Protein AF-A0A2G2C593-F1 (afdb_monomer)

Structure (mmCIF, N/CA/C/O backbone):
data_AF-A0A2G2C593-F1
#
_entry.id   AF-A0A2G2C593-F1
#
loop_
_atom_site.group_PDB
_atom_site.id
_atom_site.type_symbol
_atom_site.label_atom_id
_atom_site.label_alt_id
_atom_site.label_comp_id
_atom_site.label_asym_id
_atom_site.label_entity_id
_atom_site.label_se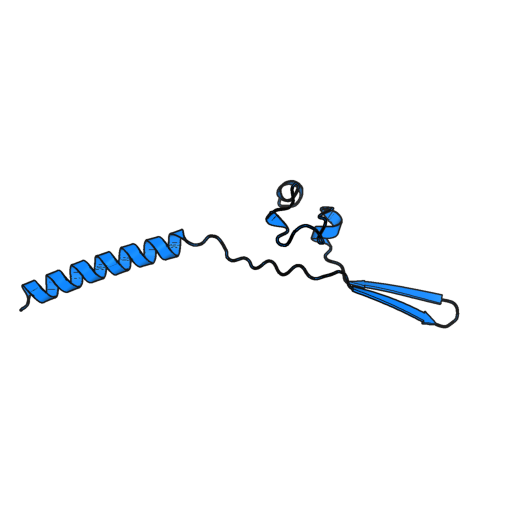q_id
_atom_site.pdbx_PDB_ins_code
_atom_site.Cartn_x
_atom_site.Cartn_y
_atom_site.Cartn_z
_atom_site.occupancy
_atom_site.B_iso_or_equiv
_atom_site.auth_seq_id
_atom_site.auth_comp_id
_atom_site.auth_asym_id
_atom_site.auth_atom_id
_atom_site.pdbx_PDB_model_num
ATOM 1 N N . MET A 1 1 ? 58.618 -0.234 -20.930 1.00 62.06 1 MET A N 1
ATOM 2 C CA . MET A 1 1 ? 57.729 -0.114 -19.748 1.00 62.06 1 MET A CA 1
ATOM 3 C C . MET A 1 1 ? 56.668 0.978 -19.911 1.00 62.06 1 MET A C 1
ATOM 5 O O . MET A 1 1 ? 55.509 0.687 -19.664 1.00 62.06 1 MET A O 1
ATOM 9 N N . HIS A 1 2 ? 57.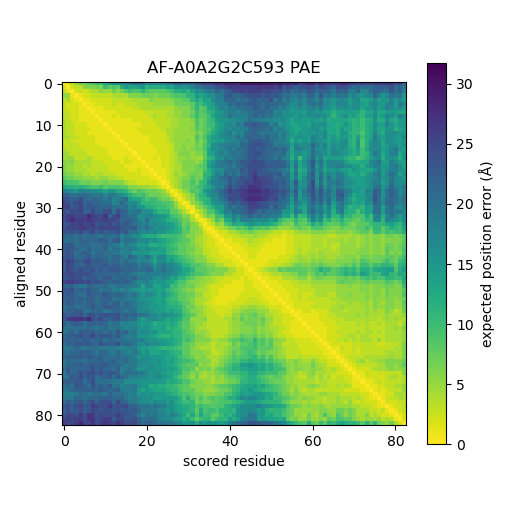004 2.176 -20.415 1.00 70.31 2 HIS A N 1
ATOM 10 C CA . HIS A 1 2 ? 56.036 3.273 -20.627 1.00 70.31 2 HIS A CA 1
ATOM 11 C C . HIS A 1 2 ? 54.842 2.889 -21.533 1.00 70.31 2 HIS A C 1
ATOM 13 O O . HIS A 1 2 ? 53.694 3.086 -21.153 1.00 70.31 2 HIS A O 1
ATOM 19 N N . LYS A 1 3 ? 55.085 2.266 -22.697 1.00 76.50 3 LYS A N 1
ATOM 20 C CA . LYS A 1 3 ? 54.012 1.876 -23.640 1.00 76.50 3 LYS A CA 1
ATOM 21 C C . LYS A 1 3 ? 53.035 0.849 -23.050 1.00 76.50 3 LYS A C 1
ATOM 23 O O . LYS A 1 3 ? 51.830 0.972 -23.223 1.00 76.50 3 LYS A O 1
ATOM 28 N N . THR A 1 4 ? 53.546 -0.132 -22.306 1.00 83.19 4 THR A N 1
ATOM 29 C CA . THR A 1 4 ? 52.727 -1.142 -21.614 1.00 83.19 4 THR A CA 1
ATOM 30 C C . THR A 1 4 ? 51.863 -0.508 -20.526 1.00 83.19 4 THR A C 1
ATOM 32 O O . THR A 1 4 ? 50.683 -0.824 -20.422 1.00 83.19 4 THR A O 1
ATOM 35 N N . PHE A 1 5 ? 52.439 0.421 -19.760 1.00 85.44 5 PHE A N 1
ATOM 36 C CA . PHE A 1 5 ? 51.731 1.162 -18.719 1.00 85.44 5 PHE A CA 1
ATOM 37 C C . PHE A 1 5 ? 50.626 2.057 -19.300 1.00 85.44 5 PHE A C 1
ATOM 39 O O . PHE A 1 5 ? 49.501 2.040 -18.813 1.00 85.44 5 PHE A O 1
ATOM 46 N N . SER A 1 6 ? 50.904 2.764 -20.398 1.00 90.31 6 SER A N 1
ATOM 47 C CA . SER A 1 6 ? 49.912 3.588 -21.100 1.00 90.31 6 SER A CA 1
ATOM 48 C C . SER A 1 6 ? 48.759 2.749 -21.669 1.00 90.31 6 SER A C 1
ATOM 50 O O . SER A 1 6 ? 47.596 3.079 -21.452 1.00 90.31 6 SER A O 1
ATOM 52 N N . ASN A 1 7 ? 49.054 1.603 -22.292 1.00 89.06 7 ASN A N 1
ATOM 53 C CA . ASN A 1 7 ? 48.025 0.690 -22.801 1.00 89.06 7 ASN A CA 1
ATOM 54 C C . ASN A 1 7 ? 47.150 0.101 -21.685 1.00 89.06 7 ASN A C 1
ATOM 56 O O . ASN A 1 7 ? 45.952 -0.105 -21.882 1.00 89.06 7 ASN A O 1
ATOM 60 N N . LEU A 1 8 ? 47.740 -0.185 -20.521 1.00 92.69 8 LEU A N 1
ATOM 61 C CA . LEU A 1 8 ? 47.000 -0.648 -19.350 1.00 92.69 8 LEU A CA 1
ATOM 62 C C . LEU A 1 8 ? 46.051 0.440 -18.839 1.00 92.69 8 LEU A C 1
ATOM 64 O 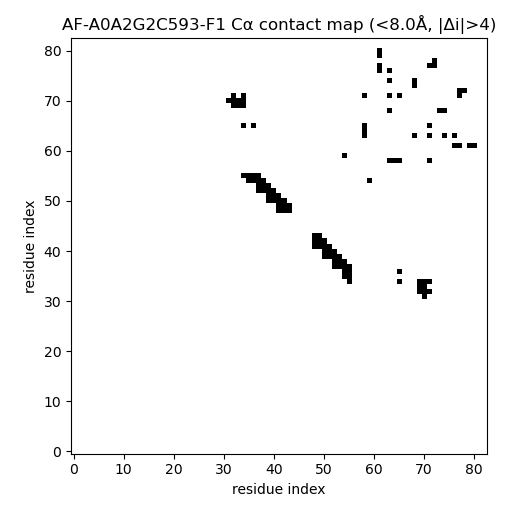O . LEU A 1 8 ? 44.880 0.154 -18.607 1.00 92.69 8 LEU A O 1
ATOM 68 N N . MET A 1 9 ? 46.533 1.682 -18.735 1.00 94.12 9 MET A N 1
ATOM 69 C CA . MET A 1 9 ? 45.719 2.815 -18.294 1.00 94.12 9 MET A CA 1
ATOM 70 C C . MET A 1 9 ? 44.529 3.053 -19.219 1.00 94.12 9 MET A C 1
ATOM 72 O O . MET A 1 9 ? 43.413 3.168 -18.728 1.00 94.12 9 MET A O 1
ATOM 76 N N . VAL A 1 10 ? 44.734 3.011 -20.538 1.00 95.06 10 VAL A N 1
ATOM 77 C CA . VAL A 1 10 ? 43.659 3.162 -21.533 1.00 95.06 10 VAL A CA 1
ATOM 78 C C . VAL A 1 10 ? 42.572 2.095 -21.363 1.00 95.06 10 VAL A C 1
ATOM 80 O O . VAL A 1 10 ? 41.385 2.415 -21.342 1.00 95.06 10 VAL A O 1
ATOM 83 N N . LYS A 1 11 ? 42.954 0.823 -21.183 1.00 93.94 11 LYS A N 1
ATOM 84 C CA . LYS A 1 11 ? 41.990 -0.264 -20.933 1.00 93.94 11 LYS A CA 1
ATOM 85 C C . LYS A 1 11 ? 41.218 -0.055 -19.634 1.00 93.94 11 LYS A C 1
ATOM 87 O O . LYS A 1 11 ? 40.014 -0.296 -19.601 1.00 93.94 11 LYS A O 1
ATOM 92 N N . LEU A 1 12 ? 41.899 0.417 -18.591 1.00 95.19 12 LEU A N 1
ATOM 93 C CA . LEU A 1 12 ? 41.273 0.734 -17.314 1.00 95.19 12 LEU A CA 1
ATOM 94 C C . LEU A 1 12 ? 40.278 1.889 -17.461 1.00 95.19 12 LEU A C 1
ATOM 96 O O . LEU A 1 12 ? 39.180 1.803 -16.929 1.00 95.19 12 LEU A O 1
ATOM 100 N N . THR A 1 13 ? 40.615 2.923 -18.239 1.00 95.75 13 THR A N 1
ATOM 101 C CA . THR A 1 13 ? 39.708 4.046 -18.517 1.00 95.75 13 THR A CA 1
ATOM 102 C C . THR A 1 13 ? 38.455 3.579 -19.253 1.00 95.75 13 THR A C 1
ATOM 104 O O . THR A 1 13 ? 37.354 3.951 -18.860 1.00 95.75 13 THR A O 1
ATOM 107 N N . TYR A 1 14 ? 38.591 2.714 -20.264 1.00 96.31 14 TYR A N 1
ATOM 108 C CA . TYR A 1 14 ? 37.433 2.140 -20.955 1.00 96.31 14 TYR A CA 1
ATOM 109 C C . TYR A 1 14 ? 36.570 1.278 -20.037 1.00 96.31 14 TYR A C 1
ATOM 111 O O . TYR A 1 14 ? 35.348 1.404 -20.066 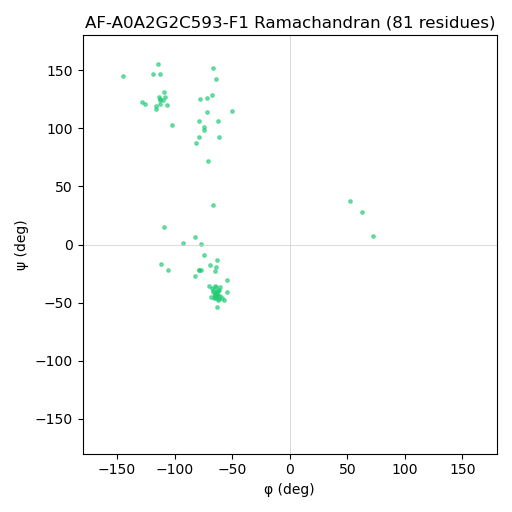1.00 96.31 14 TYR A O 1
ATOM 119 N N . ALA A 1 15 ? 37.184 0.442 -19.196 1.00 95.94 15 ALA A N 1
ATOM 120 C CA . ALA A 1 15 ? 36.448 -0.355 -18.220 1.00 95.94 15 ALA A CA 1
ATOM 121 C C . ALA A 1 15 ? 35.686 0.539 -17.227 1.00 95.94 15 ALA A C 1
ATOM 123 O O . ALA A 1 15 ? 34.537 0.247 -16.900 1.00 95.94 15 ALA A O 1
ATOM 124 N N . LEU A 1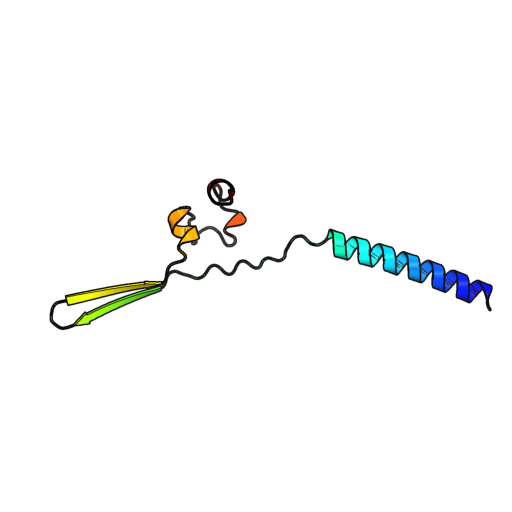 16 ? 36.289 1.652 -16.800 1.00 96.00 16 LEU A N 1
ATOM 125 C CA . LEU A 1 16 ? 35.686 2.610 -15.873 1.00 96.00 16 LEU A CA 1
ATOM 126 C C . LEU A 1 16 ? 34.516 3.355 -16.530 1.00 96.00 16 LEU A C 1
ATOM 128 O O . LEU A 1 16 ? 33.442 3.430 -15.946 1.00 96.00 16 LEU A O 1
ATOM 132 N N . ILE A 1 17 ? 34.678 3.826 -17.771 1.00 95.88 17 ILE A N 1
ATOM 133 C CA . ILE A 1 17 ? 33.599 4.467 -18.540 1.00 95.88 17 ILE A CA 1
ATOM 134 C C . ILE A 1 17 ? 32.436 3.492 -18.758 1.00 95.88 17 ILE A C 1
ATOM 136 O O . ILE A 1 17 ? 31.288 3.856 -18.517 1.00 95.88 17 ILE A O 1
ATOM 140 N N . LEU A 1 18 ? 32.719 2.253 -19.174 1.00 94.62 18 LEU A N 1
ATOM 141 C CA . LEU A 1 18 ? 31.686 1.250 -19.432 1.00 94.62 18 LEU A CA 1
ATOM 142 C C . LEU A 1 18 ? 30.937 0.876 -18.146 1.00 94.62 18 LEU A C 1
ATOM 144 O O . LEU A 1 18 ? 29.712 0.834 -18.144 1.00 94.62 18 LEU A O 1
ATOM 148 N N . SER A 1 19 ? 31.661 0.672 -17.043 1.00 90.88 19 SER A N 1
ATOM 149 C CA . SER A 1 19 ? 31.061 0.349 -15.741 1.00 90.88 19 SER A CA 1
ATOM 150 C C . SER A 1 19 ? 30.188 1.493 -15.224 1.00 90.88 19 SER A C 1
ATOM 152 O O . SER A 1 19 ? 29.074 1.253 -14.767 1.00 90.88 19 SER A O 1
ATOM 154 N N . SER A 1 20 ? 30.648 2.739 -15.358 1.00 89.31 20 SER A N 1
ATOM 155 C CA . SER A 1 20 ? 29.877 3.923 -14.965 1.00 89.31 20 SER A CA 1
ATOM 156 C C . SER A 1 20 ? 28.639 4.131 -15.836 1.00 89.31 20 SER A C 1
ATOM 158 O O . SER A 1 20 ? 27.590 4.490 -15.312 1.00 89.31 20 SER A O 1
ATOM 160 N N . ALA A 1 21 ? 28.725 3.881 -17.146 1.00 90.19 21 ALA A N 1
ATOM 161 C CA . ALA A 1 21 ? 27.580 3.977 -18.050 1.00 90.19 21 ALA A CA 1
ATOM 162 C C . ALA A 1 21 ? 26.523 2.903 -17.754 1.00 90.19 21 ALA A C 1
ATOM 164 O O . ALA A 1 21 ? 25.334 3.205 -17.741 1.00 90.19 21 ALA A O 1
ATOM 165 N N . VAL A 1 22 ? 26.950 1.669 -17.462 1.00 87.94 22 VAL A N 1
ATOM 166 C CA . VAL A 1 22 ? 26.046 0.592 -17.032 1.00 87.94 22 VAL A CA 1
ATOM 167 C C . VAL A 1 22 ? 25.393 0.944 -15.700 1.00 87.94 22 VAL A C 1
ATOM 169 O O . VAL A 1 22 ? 24.179 0.839 -15.585 1.00 87.94 22 VAL A O 1
ATOM 172 N N . PHE A 1 23 ? 26.164 1.426 -14.722 1.00 82.38 23 PHE A N 1
ATOM 173 C CA . PHE A 1 23 ? 25.628 1.821 -13.419 1.00 82.38 23 PHE A CA 1
ATOM 174 C C . PHE A 1 23 ? 24.620 2.977 -13.537 1.00 82.38 23 PHE A C 1
ATOM 176 O O . PHE A 1 23 ? 23.507 2.877 -13.024 1.00 82.38 23 PHE A O 1
ATOM 183 N N . ALA A 1 24 ? 24.958 4.031 -14.286 1.00 82.12 24 ALA A N 1
ATOM 184 C CA . ALA A 1 24 ? 24.068 5.165 -14.533 1.00 82.12 24 ALA A CA 1
ATOM 185 C C . ALA A 1 24 ? 22.811 4.775 -15.334 1.00 82.12 24 ALA A C 1
ATOM 187 O O . ALA A 1 24 ? 21.732 5.299 -15.072 1.00 82.12 24 ALA A O 1
ATOM 188 N N . GLY A 1 25 ? 22.931 3.840 -16.283 1.00 75.69 25 GLY A N 1
ATOM 189 C CA . GLY A 1 25 ? 21.806 3.313 -17.062 1.00 75.69 25 GLY A CA 1
ATOM 190 C C . GLY A 1 25 ? 20.943 2.296 -16.307 1.00 75.69 25 GLY A C 1
ATOM 191 O O . GLY A 1 25 ? 19.779 2.118 -16.646 1.00 75.69 25 GLY A O 1
ATOM 192 N N . SER A 1 26 ? 21.483 1.655 -15.267 1.00 70.69 26 SER A N 1
ATOM 193 C CA . SER A 1 26 ? 20.769 0.688 -14.421 1.00 70.69 26 SER A CA 1
ATOM 194 C C . SER A 1 26 ? 19.905 1.324 -13.329 1.00 70.69 26 SER A C 1
ATOM 196 O O . SER A 1 26 ? 19.336 0.603 -12.515 1.00 70.69 26 SER A O 1
ATOM 198 N N . GLY A 1 27 ? 19.771 2.655 -13.322 1.00 59.22 27 GLY A N 1
ATOM 199 C CA . GLY A 1 27 ? 18.945 3.434 -12.395 1.00 59.22 27 GLY A 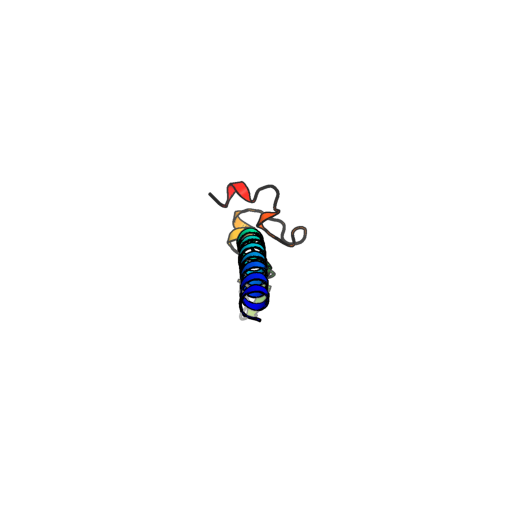CA 1
ATOM 200 C C . GLY A 1 27 ? 17.431 3.221 -12.527 1.00 59.22 27 GLY A C 1
ATOM 201 O O . GLY A 1 27 ? 16.670 4.161 -12.318 1.00 59.22 27 GLY A O 1
ATOM 202 N N . GLY A 1 28 ? 16.974 2.011 -12.861 1.00 60.94 28 GLY A N 1
ATOM 203 C CA . GLY A 1 28 ? 15.625 1.586 -12.519 1.00 60.94 28 GLY A CA 1
ATOM 204 C C . GLY A 1 28 ? 15.548 1.585 -11.002 1.00 60.94 28 GLY A C 1
ATOM 205 O O . GLY A 1 28 ? 16.204 0.769 -10.355 1.00 60.94 28 GLY A O 1
ATOM 206 N N . GLY A 1 29 ? 14.857 2.578 -10.442 1.00 58.75 29 GLY A N 1
ATOM 207 C CA . GLY A 1 29 ? 14.791 2.781 -9.005 1.00 58.75 29 GLY A CA 1
ATOM 208 C C . GLY A 1 29 ? 14.428 1.471 -8.326 1.00 58.75 29 GLY A C 1
ATOM 209 O O . GLY A 1 29 ? 13.325 0.966 -8.514 1.00 58.75 29 GLY A O 1
ATOM 210 N N . VAL A 1 30 ? 15.344 0.928 -7.521 1.00 53.44 30 VAL A N 1
ATOM 211 C CA . VAL A 1 30 ? 14.994 -0.073 -6.513 1.00 53.44 30 VAL A CA 1
ATOM 212 C C . VAL A 1 30 ? 14.216 0.687 -5.448 1.00 53.44 30 VAL A C 1
ATOM 214 O O . VAL A 1 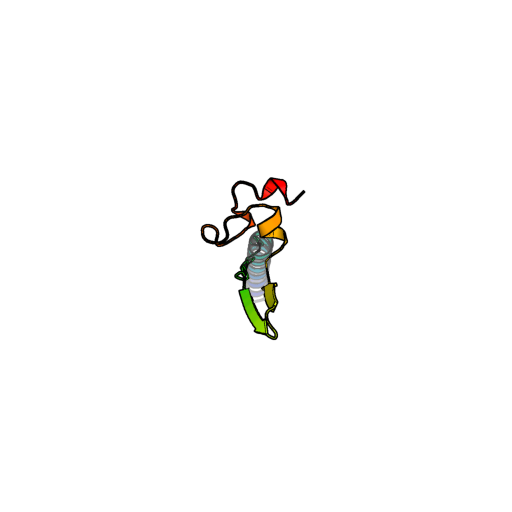30 ? 14.716 1.019 -4.377 1.00 53.44 30 VAL A O 1
ATOM 217 N N . ARG A 1 31 ? 12.993 1.070 -5.806 1.00 55.28 31 ARG A N 1
ATOM 218 C CA . ARG A 1 31 ? 12.001 1.539 -4.871 1.00 55.28 31 ARG A CA 1
ATOM 219 C C . ARG A 1 31 ? 11.429 0.258 -4.298 1.00 55.28 31 ARG A C 1
ATOM 221 O O . ARG A 1 31 ? 10.499 -0.323 -4.838 1.00 55.28 31 ARG A O 1
ATOM 228 N N . ALA A 1 32 ? 12.072 -0.246 -3.251 1.00 51.00 32 ALA A N 1
ATOM 229 C CA . ALA A 1 32 ? 11.366 -1.129 -2.345 1.00 51.00 32 ALA A CA 1
ATOM 230 C C . ALA A 1 32 ? 10.226 -0.279 -1.768 1.00 51.00 32 ALA A C 1
ATOM 232 O O . ALA A 1 32 ? 10.444 0.526 -0.864 1.00 51.00 32 ALA A O 1
ATOM 233 N N . HIS A 1 33 ? 9.053 -0.338 -2.396 1.00 57.38 33 HIS A N 1
ATOM 234 C CA . HIS A 1 33 ? 7.865 0.318 -1.885 1.00 57.38 33 HIS A CA 1
ATOM 235 C C . HIS A 1 33 ? 7.387 -0.511 -0.700 1.00 57.38 33 HIS A C 1
ATOM 237 O O . HIS A 1 33 ? 6.786 -1.569 -0.849 1.00 57.38 33 HIS A O 1
ATOM 243 N N . GLU A 1 34 ? 7.734 -0.058 0.500 1.00 56.91 34 GLU A N 1
ATOM 244 C CA . GLU A 1 34 ? 7.161 -0.599 1.722 1.00 56.91 34 GLU A CA 1
ATOM 245 C C . GLU A 1 34 ? 5.734 -0.060 1.847 1.00 56.91 34 GLU A C 1
ATOM 247 O O . GLU A 1 34 ? 5.505 1.091 2.220 1.00 56.91 34 GLU A O 1
ATOM 252 N N . VAL A 1 35 ? 4.752 -0.888 1.501 1.00 68.19 35 VAL A N 1
ATOM 253 C CA . VAL A 1 35 ? 3.345 -0.600 1.785 1.00 68.19 35 VAL A CA 1
ATOM 254 C C . VAL A 1 35 ? 3.104 -0.753 3.285 1.00 68.19 35 VAL A C 1
ATOM 256 O O . VAL A 1 35 ? 3.233 -1.836 3.854 1.00 68.19 35 VAL A O 1
ATOM 259 N N . MET A 1 36 ? 2.785 0.358 3.957 1.00 73.06 36 MET A N 1
ATOM 260 C CA . MET A 1 36 ? 2.375 0.317 5.360 1.00 73.06 36 MET A CA 1
ATOM 261 C C . MET A 1 36 ? 0.971 -0.295 5.460 1.00 73.06 36 MET A C 1
ATOM 263 O O . MET A 1 36 ? 0.048 0.229 4.831 1.00 73.06 36 MET A O 1
ATOM 267 N N . PRO A 1 37 ? 0.771 -1.349 6.270 1.00 78.12 37 PRO A N 1
ATOM 268 C CA . PRO A 1 37 ? -0.556 -1.906 6.482 1.00 78.12 37 PRO A CA 1
ATOM 269 C C . PRO A 1 37 ? -1.448 -0.910 7.228 1.00 78.12 37 PRO A C 1
ATOM 271 O O . PRO A 1 37 ? -0.975 -0.112 8.046 1.00 78.12 37 PRO A O 1
ATOM 274 N N . THR A 1 38 ? -2.756 -1.001 6.991 1.00 86.50 38 THR A N 1
ATOM 275 C CA . THR A 1 38 ? -3.738 -0.262 7.788 1.00 86.50 38 THR A CA 1
ATOM 276 C C . THR A 1 38 ? -3.768 -0.811 9.211 1.00 86.50 38 THR A C 1
ATOM 278 O O . THR A 1 38 ? -3.926 -2.013 9.418 1.00 86.50 38 THR A O 1
ATOM 281 N N . ILE A 1 39 ? -3.648 0.072 10.204 1.00 91.44 39 ILE A N 1
ATOM 282 C CA . ILE A 1 39 ? -3.765 -0.285 11.622 1.00 91.44 39 ILE A CA 1
ATOM 283 C C . ILE A 1 39 ? -5.024 0.358 12.191 1.00 91.44 39 ILE A C 1
ATOM 285 O O . ILE A 1 39 ? -5.181 1.578 12.124 1.00 91.44 39 ILE A O 1
ATOM 289 N N . ALA A 1 40 ? -5.895 -0.464 12.771 1.00 94.69 40 ALA A N 1
ATOM 290 C CA . ALA A 1 40 ? -7.097 -0.027 13.463 1.00 94.69 40 ALA A CA 1
ATOM 291 C C . ALA A 1 40 ? -6.943 -0.213 14.977 1.00 94.69 40 ALA A C 1
ATOM 293 O O . ALA A 1 40 ? -6.644 -1.312 15.440 1.00 94.69 40 ALA A O 1
ATOM 294 N N . ASP A 1 41 ? -7.180 0.856 15.731 1.00 96.62 41 ASP A N 1
ATOM 295 C CA . ASP A 1 41 ? -7.282 0.841 17.188 1.00 96.62 41 ASP A CA 1
ATOM 296 C C . ASP A 1 41 ? -8.724 1.167 17.584 1.00 96.62 41 ASP A C 1
ATOM 298 O O . ASP A 1 41 ? -9.259 2.210 17.200 1.00 96.62 41 ASP A O 1
ATOM 302 N N . LEU A 1 42 ? -9.365 0.249 18.306 1.00 97.06 42 LEU A N 1
ATOM 303 C CA . LEU A 1 42 ? -10.716 0.415 18.825 1.00 97.06 42 LEU A CA 1
ATOM 304 C C . LEU A 1 42 ? -10.663 0.413 20.350 1.00 97.06 42 LEU A C 1
ATOM 306 O O . LEU A 1 42 ? -10.320 -0.597 20.964 1.00 97.06 42 LEU A O 1
ATOM 310 N N . SER A 1 43 ? -11.099 1.511 20.956 1.00 97.50 43 SER A N 1
ATOM 311 C CA . SER A 1 43 ? -11.297 1.611 22.400 1.00 97.50 43 SER A CA 1
ATOM 312 C C . SER A 1 43 ? -12.758 1.901 22.726 1.00 97.50 43 SER A C 1
ATOM 314 O O . SER A 1 43 ? -13.468 2.562 21.969 1.00 97.50 43 SER A O 1
ATOM 316 N N . VAL A 1 44 ? -13.231 1.373 23.854 1.00 97.75 44 VAL A N 1
ATOM 317 C CA . VAL A 1 44 ? -14.584 1.615 24.364 1.00 97.75 44 VAL A CA 1
ATOM 318 C C . VAL A 1 44 ? -14.460 2.117 25.797 1.00 97.75 44 VAL A C 1
ATOM 320 O O . VAL A 1 44 ? -13.897 1.425 26.641 1.00 97.75 44 VAL A O 1
ATOM 323 N N . SER A 1 45 ? -14.971 3.316 26.066 1.00 96.62 45 SER A N 1
ATOM 324 C CA . SER A 1 45 ? -14.989 3.940 27.395 1.00 96.62 45 SER A CA 1
ATOM 325 C C . SER A 1 45 ? -16.262 4.753 27.562 1.00 96.62 45 SER A C 1
ATOM 327 O O . SER A 1 45 ? -16.746 5.342 26.599 1.00 96.62 45 SER A O 1
ATOM 329 N N . ASP A 1 46 ? -16.815 4.782 28.775 1.00 95.25 46 ASP A N 1
ATOM 330 C CA . ASP A 1 46 ? -17.952 5.644 29.140 1.00 95.25 46 ASP A CA 1
ATOM 331 C C . ASP A 1 46 ? -19.161 5.529 28.190 1.00 95.25 46 ASP A C 1
ATOM 333 O O . ASP A 1 46 ? -19.822 6.509 27.851 1.00 95.25 46 ASP A O 1
ATOM 337 N N . GLY A 1 47 ? -19.438 4.311 27.710 1.00 96.69 47 GLY A N 1
ATOM 338 C CA . GLY A 1 47 ? -20.527 4.042 26.764 1.00 96.69 47 GLY A CA 1
ATOM 339 C C . GLY A 1 47 ? -20.279 4.541 25.334 1.00 96.69 47 GLY A C 1
ATOM 340 O O . GLY A 1 47 ? -21.182 4.457 24.506 1.00 96.69 47 GLY A O 1
ATOM 341 N N . SER A 1 48 ? -19.075 5.031 25.032 1.00 96.56 48 SER A N 1
ATOM 342 C CA . SER A 1 48 ? -18.652 5.500 23.710 1.00 96.56 48 SER A CA 1
ATOM 343 C C . SER A 1 48 ? -17.581 4.588 23.114 1.00 96.56 48 SER A C 1
ATOM 345 O O . SER A 1 48 ? -16.749 4.035 23.832 1.00 96.56 48 SER A O 1
ATOM 347 N N . ALA A 1 49 ? -17.594 4.439 21.789 1.00 97.31 49 ALA A N 1
ATOM 348 C CA . ALA A 1 49 ? -16.566 3.728 21.035 1.00 97.31 49 ALA A CA 1
ATOM 349 C C . ALA A 1 49 ? -15.723 4.725 20.229 1.00 97.31 49 ALA A C 1
ATOM 351 O O . ALA A 1 49 ? -16.264 5.574 19.521 1.00 97.31 49 ALA A O 1
ATOM 352 N N . HIS A 1 50 ? -14.402 4.597 20.318 1.00 97.69 50 HIS A N 1
ATOM 353 C CA . HIS A 1 50 ? -13.429 5.391 19.580 1.00 97.69 50 HIS A CA 1
ATOM 354 C C . HIS A 1 50 ? -12.636 4.479 18.650 1.00 97.69 50 HIS A C 1
ATOM 356 O O . HIS A 1 50 ? -11.919 3.594 19.111 1.00 97.69 50 HIS A O 1
ATOM 362 N N . LEU A 1 51 ? -12.761 4.714 17.344 1.00 96.81 51 LEU A N 1
ATOM 363 C CA . LEU A 1 51 ? -11.989 4.030 16.312 1.00 96.81 51 LEU A CA 1
ATOM 364 C C . LEU A 1 51 ? -10.944 4.993 15.742 1.00 96.81 51 LEU A C 1
ATOM 366 O O . LEU A 1 51 ? -11.296 6.028 15.178 1.00 96.81 51 LEU A O 1
ATOM 370 N N . THR A 1 52 ? -9.671 4.630 15.861 1.00 96.12 52 THR A N 1
ATOM 371 C CA . THR A 1 52 ? -8.550 5.327 15.230 1.00 96.12 52 THR A CA 1
ATOM 372 C C . THR A 1 52 ? -7.988 4.451 14.124 1.00 96.12 52 THR A C 1
ATOM 374 O O . THR A 1 52 ? -7.605 3.309 14.360 1.00 96.12 52 THR A O 1
ATOM 377 N N . LEU A 1 53 ? -7.923 4.990 12.910 1.00 93.00 53 LEU A N 1
ATOM 378 C CA . LEU A 1 53 ? -7.365 4.301 11.754 1.00 93.00 53 LEU A CA 1
ATOM 379 C C . LEU A 1 53 ? -6.083 5.007 11.321 1.00 93.00 53 LEU A C 1
ATOM 381 O O . LEU A 1 53 ? -6.093 6.204 11.037 1.00 93.00 53 LEU A O 1
ATOM 385 N N . ARG A 1 54 ? -4.984 4.259 11.235 1.00 91.81 54 ARG A N 1
ATOM 386 C CA . ARG A 1 54 ? -3.769 4.691 10.547 1.00 91.81 54 ARG A CA 1
ATOM 387 C C . ARG A 1 54 ? -3.728 4.001 9.191 1.00 91.81 54 ARG A C 1
ATOM 389 O O . ARG A 1 54 ? -3.435 2.811 9.126 1.00 91.81 54 ARG A O 1
ATOM 396 N N . ILE A 1 55 ? -4.061 4.753 8.147 1.00 87.44 55 ILE A N 1
ATOM 397 C CA . ILE A 1 55 ? -4.215 4.270 6.768 1.00 87.44 55 ILE A CA 1
ATOM 398 C C . ILE A 1 55 ? -3.154 4.868 5.845 1.00 87.44 55 ILE A C 1
ATOM 400 O O . ILE A 1 55 ? -2.667 5.974 6.090 1.00 87.44 55 ILE A O 1
ATOM 404 N N . ASN A 1 56 ? -2.855 4.170 4.748 1.00 85.31 56 ASN A N 1
ATOM 405 C CA . ASN A 1 56 ? -2.245 4.794 3.579 1.00 85.31 56 ASN A CA 1
ATOM 406 C C . ASN A 1 56 ? -3.351 5.532 2.802 1.00 85.31 56 ASN A C 1
ATOM 408 O O . ASN A 1 56 ? -4.220 4.904 2.199 1.00 85.31 56 ASN A O 1
ATOM 412 N N . LEU A 1 57 ? -3.352 6.865 2.881 1.00 84.19 57 LEU A N 1
ATOM 413 C CA . LEU A 1 57 ? -4.411 7.687 2.291 1.00 84.19 57 LEU A CA 1
ATOM 414 C C . LEU A 1 57 ? -4.406 7.634 0.758 1.00 84.19 57 LEU A C 1
ATOM 416 O O . LEU A 1 57 ? -5.469 7.615 0.152 1.00 84.19 57 LEU A O 1
ATOM 420 N N . GLU A 1 58 ? -3.226 7.593 0.148 1.00 80.88 58 GLU A N 1
ATOM 421 C CA . GLU A 1 58 ? -3.049 7.532 -1.303 1.00 80.88 58 GLU A CA 1
ATOM 422 C C . GLU A 1 58 ? -3.633 6.241 -1.880 1.00 80.88 58 GLU A C 1
ATOM 424 O O . GLU A 1 58 ? -4.527 6.303 -2.716 1.00 80.88 58 GLU A O 1
ATOM 429 N N . ALA A 1 59 ? -3.235 5.080 -1.354 1.00 82.00 59 ALA A N 1
ATOM 430 C CA . ALA A 1 59 ? -3.768 3.789 -1.783 1.00 82.00 59 ALA A CA 1
ATOM 431 C C . ALA A 1 59 ? -5.286 3.681 -1.567 1.00 82.00 59 ALA A C 1
ATOM 433 O O . ALA A 1 59 ? -5.989 3.109 -2.397 1.00 82.00 59 ALA A O 1
ATOM 434 N N . PHE A 1 60 ? -5.805 4.266 -0.479 1.00 85.06 60 PHE A N 1
ATOM 435 C CA . PHE A 1 60 ? -7.242 4.300 -0.210 1.00 85.06 60 PHE A CA 1
ATOM 436 C C . PHE A 1 60 ? -8.007 5.143 -1.238 1.00 85.06 60 PHE A C 1
ATOM 438 O O . PHE A 1 60 ? -9.032 4.698 -1.750 1.00 85.06 60 PHE A O 1
ATOM 445 N N . LEU A 1 61 ? -7.516 6.344 -1.559 1.00 84.69 61 LEU A N 1
ATOM 446 C CA . LEU A 1 61 ? -8.145 7.227 -2.547 1.00 84.69 61 LEU A CA 1
ATOM 447 C C . LEU A 1 61 ? -8.011 6.688 -3.972 1.00 84.69 61 LEU A C 1
ATOM 449 O O . LEU A 1 61 ? -8.945 6.813 -4.760 1.00 84.69 61 LEU A O 1
ATOM 453 N N . ALA A 1 62 ? -6.882 6.055 -4.273 1.00 84.12 62 ALA A N 1
ATOM 454 C CA . ALA A 1 62 ? -6.645 5.377 -5.533 1.00 84.12 62 ALA A CA 1
ATOM 455 C C . ALA A 1 62 ? -7.415 4.048 -5.636 1.00 84.12 62 ALA A C 1
ATOM 457 O O . ALA A 1 62 ? -7.437 3.453 -6.699 1.00 84.12 62 ALA A O 1
ATOM 458 N N . GLY A 1 63 ? -8.056 3.543 -4.577 1.00 85.75 63 GLY A N 1
ATOM 459 C CA . GLY A 1 63 ? -8.764 2.259 -4.637 1.00 85.75 63 GLY A CA 1
ATOM 460 C C . GLY A 1 63 ? -7.846 1.065 -4.932 1.00 85.75 63 GLY A C 1
ATOM 461 O O . GLY A 1 63 ? -8.292 0.077 -5.510 1.00 85.75 63 GLY A O 1
ATOM 462 N N . ILE A 1 64 ? -6.569 1.161 -4.552 1.00 84.75 64 ILE A N 1
ATOM 463 C CA . ILE A 1 64 ? -5.580 0.102 -4.752 1.00 84.75 64 ILE A CA 1
ATOM 464 C C . ILE A 1 64 ? -5.784 -0.981 -3.689 1.00 84.75 64 ILE A C 1
ATOM 466 O O . ILE A 1 64 ? -5.741 -0.706 -2.487 1.00 84.75 64 ILE A O 1
ATOM 470 N N . ASP A 1 65 ? -5.952 -2.228 -4.128 1.00 86.19 65 ASP A N 1
ATOM 471 C CA . ASP A 1 65 ? -6.022 -3.386 -3.236 1.00 86.19 65 ASP A CA 1
ATOM 472 C C . ASP A 1 65 ? -4.621 -3.810 -2.763 1.00 86.19 65 ASP A C 1
ATOM 474 O O . ASP A 1 65 ? -3.933 -4.609 -3.407 1.00 86.19 65 ASP A O 1
ATOM 478 N N . LEU A 1 66 ? -4.214 -3.279 -1.607 1.00 81.62 66 LEU A N 1
ATOM 479 C CA . LEU A 1 66 ? -2.912 -3.529 -0.980 1.00 81.62 66 LEU A CA 1
ATOM 480 C C . LEU A 1 66 ? -2.664 -4.993 -0.574 1.00 81.62 66 LEU A C 1
ATOM 482 O O . LEU A 1 66 ? -1.516 -5.338 -0.299 1.00 81.62 66 LEU A O 1
ATOM 486 N N . ASP A 1 67 ? -3.683 -5.858 -0.559 1.00 82.12 67 ASP A N 1
ATOM 487 C CA . ASP A 1 67 ? -3.487 -7.292 -0.301 1.00 82.12 67 ASP A 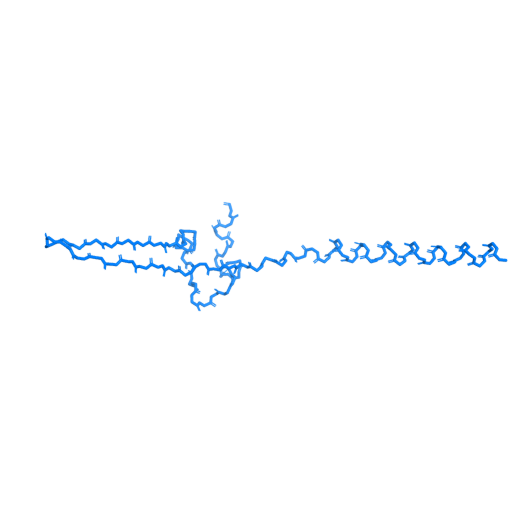CA 1
ATOM 488 C C . ASP A 1 67 ? -2.969 -8.028 -1.548 1.00 82.12 67 ASP A C 1
ATOM 490 O O . ASP A 1 67 ? -2.371 -9.103 -1.447 1.00 82.12 67 ASP A O 1
ATOM 494 N N . THR A 1 68 ? -3.184 -7.452 -2.734 1.00 81.56 68 THR A N 1
ATOM 495 C CA . THR A 1 68 ? -2.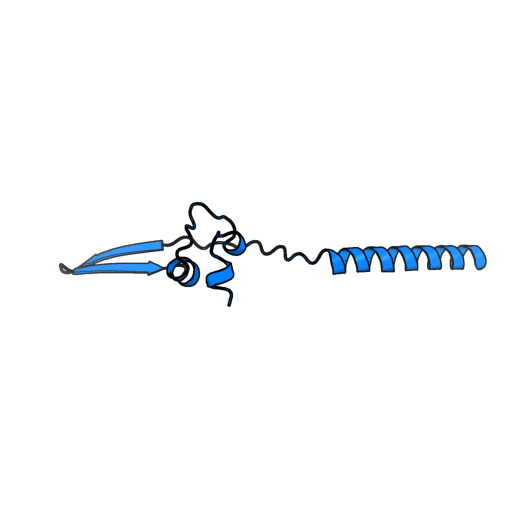844 -8.074 -4.024 1.00 81.56 68 THR A CA 1
ATOM 496 C C . THR A 1 68 ? -1.611 -7.471 -4.687 1.00 81.56 68 THR A C 1
ATOM 498 O O . THR A 1 68 ? -0.966 -8.142 -5.497 1.00 81.56 68 THR A O 1
ATOM 501 N N . VAL A 1 69 ? -1.245 -6.234 -4.332 1.00 78.81 69 VAL A N 1
ATOM 502 C CA . VAL A 1 69 ? -0.078 -5.543 -4.888 1.00 78.81 69 VAL A CA 1
ATOM 503 C C . VAL A 1 69 ? 1.008 -5.303 -3.847 1.00 78.81 69 VAL A C 1
ATOM 505 O O . VAL A 1 69 ? 0.798 -4.700 -2.801 1.00 78.81 69 VAL A O 1
ATOM 508 N N . VAL A 1 70 ? 2.219 -5.744 -4.181 1.00 74.69 70 VAL A N 1
ATOM 509 C CA . VAL A 1 70 ? 3.427 -5.487 -3.379 1.00 74.69 70 VAL A CA 1
ATOM 510 C C . VAL A 1 70 ? 4.012 -4.101 -3.683 1.00 74.69 70 VAL A C 1
ATOM 512 O O . VAL A 1 70 ? 4.653 -3.502 -2.828 1.00 74.69 70 VAL A O 1
ATOM 515 N N . ASP A 1 71 ? 3.775 -3.584 -4.891 1.00 78.50 71 ASP A N 1
ATOM 516 C CA . ASP A 1 71 ? 4.180 -2.249 -5.335 1.00 78.50 71 ASP A CA 1
ATOM 517 C C . ASP A 1 71 ? 2.956 -1.529 -5.909 1.00 78.50 71 ASP A C 1
ATOM 519 O O . ASP A 1 71 ? 2.330 -2.025 -6.847 1.00 78.50 71 ASP A O 1
ATOM 523 N N . THR A 1 72 ? 2.611 -0.365 -5.359 1.00 74.56 72 THR A N 1
ATOM 524 C CA . THR A 1 72 ? 1.459 0.431 -5.803 1.00 74.56 72 THR A CA 1
ATOM 525 C C . THR A 1 72 ? 1.624 0.961 -7.228 1.00 74.56 72 THR A C 1
ATOM 527 O O . THR A 1 72 ? 0.619 1.166 -7.897 1.00 74.56 72 THR A O 1
ATOM 530 N N . ASN A 1 73 ? 2.853 1.079 -7.748 1.00 77.00 73 ASN A N 1
ATOM 531 C CA . ASN A 1 73 ? 3.095 1.422 -9.160 1.00 77.00 73 ASN A CA 1
ATOM 532 C C . ASN A 1 73 ? 2.679 0.300 -10.120 1.00 77.00 73 ASN A C 1
ATOM 534 O O . ASN A 1 73 ? 2.528 0.534 -11.316 1.00 77.00 73 ASN A O 1
ATOM 538 N N . ASN A 1 74 ? 2.508 -0.923 -9.613 1.00 78.31 74 ASN A N 1
ATOM 539 C CA . ASN A 1 74 ? 2.031 -2.053 -10.402 1.00 78.31 74 ASN A CA 1
ATOM 540 C C . ASN A 1 74 ? 0.506 -2.215 -10.333 1.00 78.31 74 ASN A C 1
ATOM 542 O O . ASN A 1 74 ? -0.018 -3.165 -10.916 1.00 78.31 74 ASN A O 1
ATOM 546 N N . ALA A 1 75 ? -0.207 -1.337 -9.620 1.00 82.62 75 ALA A N 1
ATOM 547 C CA . ALA A 1 75 ? -1.661 -1.345 -9.631 1.00 82.62 75 ALA A CA 1
ATOM 548 C C . ALA A 1 75 ? -2.183 -1.014 -11.038 1.00 82.62 75 ALA A C 1
ATOM 550 O O . ALA A 1 75 ? -1.630 -0.159 -11.730 1.00 82.62 75 ALA A O 1
ATOM 551 N N . GLU A 1 76 ? -3.267 -1.676 -11.453 1.00 82.25 76 GLU A N 1
ATOM 552 C CA . GLU A 1 76 ? -3.884 -1.489 -12.779 1.00 82.25 76 GLU A CA 1
ATOM 553 C C . GLU A 1 76 ? -4.220 -0.017 -13.064 1.00 82.25 76 GLU A C 1
ATOM 555 O O . GLU A 1 76 ? -4.140 0.442 -14.200 1.00 82.25 76 GLU A O 1
ATOM 560 N N . ASN A 1 77 ? -4.531 0.730 -12.008 1.00 79.38 77 ASN A N 1
ATOM 561 C CA . ASN A 1 77 ? -4.957 2.117 -12.041 1.00 79.38 77 ASN A CA 1
ATOM 562 C C . ASN A 1 77 ? -3.903 3.104 -11.498 1.00 79.38 77 ASN A C 1
ATOM 564 O O . ASN A 1 77 ? -4.241 4.249 -11.207 1.00 79.38 77 ASN A O 1
ATOM 568 N N . ALA A 1 78 ? -2.635 2.694 -11.351 1.00 77.56 78 ALA A N 1
ATOM 569 C CA . ALA A 1 78 ? -1.567 3.562 -10.834 1.00 77.56 78 ALA A CA 1
ATOM 570 C C . ALA A 1 78 ? -1.448 4.881 -11.626 1.00 77.56 78 ALA A C 1
ATOM 572 O O . ALA A 1 78 ? -1.358 5.965 -11.053 1.00 77.56 78 ALA A O 1
ATOM 573 N N . GLY A 1 79 ? -1.571 4.799 -12.956 1.00 75.19 79 GLY A N 1
ATOM 574 C CA . GLY A 1 79 ? -1.511 5.966 -13.840 1.00 75.19 79 GLY A CA 1
ATOM 575 C C . GLY A 1 79 ? -2.640 6.987 -13.649 1.00 75.19 79 GLY A C 1
ATOM 576 O O . GLY A 1 79 ? -2.469 8.134 -14.053 1.00 75.19 79 GLY A O 1
ATOM 577 N N . ASP A 1 80 ? -3.761 6.603 -13.030 1.00 78.25 80 ASP A N 1
ATOM 578 C CA . ASP A 1 80 ? -4.888 7.510 -12.779 1.00 78.25 80 ASP A CA 1
ATOM 579 C C . ASP A 1 80 ? -4.638 8.435 -11.575 1.00 78.25 80 ASP A C 1
ATOM 581 O O . ASP A 1 80 ? -5.280 9.480 -11.468 1.00 78.25 80 ASP A O 1
ATOM 585 N N . TYR A 1 81 ? -3.731 8.059 -10.664 1.00 67.75 81 TYR A N 1
ATOM 586 C CA . TYR A 1 81 ? -3.446 8.808 -9.433 1.00 67.75 81 TYR A CA 1
ATOM 587 C C . TYR A 1 81 ? -2.043 9.445 -9.410 1.00 67.75 81 TYR A C 1
ATOM 589 O O . TYR A 1 81 ? -1.811 10.383 -8.651 1.00 67.75 81 TYR A O 1
ATOM 597 N N . ASP A 1 82 ? -1.132 9.003 -10.282 1.00 70.81 82 ASP A N 1
ATOM 598 C CA . ASP A 1 82 ? 0.222 9.564 -10.436 1.00 70.81 82 ASP A CA 1
ATOM 599 C C . ASP A 1 82 ? 0.280 10.898 -11.228 1.00 70.81 82 ASP A C 1
ATOM 601 O O . ASP A 1 82 ? 1.370 11.432 -11.459 1.00 70.81 82 ASP A O 1
ATOM 605 N N . SER A 1 83 ? -0.865 11.428 -11.687 1.00 62.81 83 SER A N 1
ATOM 606 C CA . SER A 1 83 ? -0.968 12.600 -12.582 1.00 62.81 83 SER A CA 1
ATOM 607 C C . SER A 1 83 ? -0.980 13.961 -11.887 1.00 62.81 83 SER A C 1
ATOM 609 O O . SER A 1 83 ? -1.753 14.110 -10.913 1.00 62.81 83 SER A O 1
#

Secondary structure (DSSP, 8-state):
-HHHHHHHHHHHHHHHHHHHHHHHHT---------PPPEEEEEEETTEEEEEEE--HHHHHTT--TTT-SSGGGSTTHHHH--

Mean predicted aligned error: 11.43 Å

Foldseek 3Di:
DVVVVVVVVVVVVVVVVVVVVCVVVVPPPPPQPDADDKDWDWDDDPNDIDIDIDHDVLCVVQVPDVVPDSDCCPGPRSVVRVD

Sequence (83 aa):
MHKTFSNLMVKLTYALILSSAVFAGSGGGVRAHEVMPTIADLSVSDGSAHLTLRINLEAFLAGIDLDTVVDTNNAENAGDYDS

Radius of gyration: 25.94 Å; Cα contacts (8 Å, |Δi|>4): 58; chains: 1; bounding box: 78×21×53 Å

Solvent-accessible surface area (backbone atoms only — not comparable to full-atom values): 5317 Å² total; per-residue (Å²): 110,69,69,61,52,51,55,49,49,53,55,50,50,52,51,50,53,51,52,50,50,50,56,66,69,57,65,68,74,87,68,80,54,79,75,68,74,71,46,78,48,78,49,76,56,98,95,42,79,48,77,48,75,51,66,53,63,65,46,60,75,63,67,53,62,69,92,80,43,75,40,70,82,72,40,96,59,31,77,79,66,76,112

pLDDT: mean 82.86, std 12.34, range [51.0, 97.75]